Protein AF-A0A0R2AD74-F1 (afdb_monomer)

Secondary structure (DSSP, 8-state):
----TTTT---GGGGGGSEEE-TT-EEEE----SS-BTBEEEE--S-SEEE-TTSEEE--SS---HHHHHHHTT-HHHHHHHHHHHEE--SSSPEE-HHHHTT----PPPHHHHHHHHHHHHHHHHHHHHHHHHHHHHHHHHT-

Foldseek 3Di:
DDDDPVPPPDDPVQQVQWDKDAQQKKKWWQADDPQRHRTFIAGHNDGIDTHHNPIDIGHDPDDALSLQCRCVRGPCVQCVVLSVQQWDDDPGGIDGRVVRSVPDDHDDDDRVVSVVVSVVSVVVVVVVVVVVVVVVVVVVVVVD

Structure (mmCIF, N/CA/C/O backbone):
data_AF-A0A0R2AD74-F1
#
_entry.id   AF-A0A0R2AD74-F1
#
loop_
_atom_site.group_PDB
_atom_site.id
_atom_site.type_symbol
_atom_site.label_atom_id
_atom_site.label_alt_id
_atom_site.label_comp_id
_atom_site.label_asym_id
_atom_site.label_entity_id
_atom_site.label_seq_id
_atom_site.pdbx_PDB_ins_code
_atom_site.Cartn_x
_atom_site.Cartn_y
_atom_site.Cartn_z
_atom_site.occupancy
_atom_site.B_iso_or_equiv
_atom_site.auth_seq_id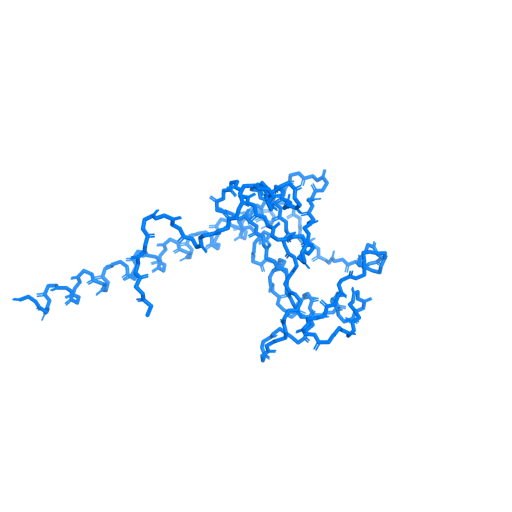
_atom_site.auth_comp_id
_atom_site.auth_asym_id
_atom_site.auth_atom_id
_atom_site.pdbx_PDB_model_num
ATOM 1 N N . MET A 1 1 ? -13.840 27.428 -6.090 1.00 56.94 1 MET A N 1
ATOM 2 C CA . MET A 1 1 ? -14.203 26.267 -6.936 1.00 56.94 1 MET A CA 1
ATOM 3 C C . MET A 1 1 ? -15.716 26.123 -6.890 1.00 56.94 1 MET A C 1
ATOM 5 O O . MET A 1 1 ? -16.250 26.169 -5.791 1.00 56.94 1 MET A O 1
ATOM 9 N N . ALA A 1 2 ? -16.394 26.015 -8.034 1.00 74.19 2 ALA A N 1
ATOM 10 C CA . ALA A 1 2 ? -17.835 25.756 -8.092 1.00 74.19 2 ALA A CA 1
ATOM 11 C C . ALA A 1 2 ? -18.065 24.275 -8.417 1.00 74.19 2 ALA A C 1
ATOM 13 O O . ALA A 1 2 ? -17.382 23.727 -9.283 1.00 74.19 2 ALA A O 1
ATOM 14 N N . TYR A 1 3 ? -18.984 23.634 -7.699 1.00 78.56 3 TYR A N 1
ATOM 15 C CA . TYR A 1 3 ? -19.402 22.265 -7.987 1.00 78.56 3 TYR A CA 1
ATOM 16 C C . TYR A 1 3 ? -20.122 22.215 -9.340 1.00 78.56 3 TYR A C 1
ATOM 18 O O . TYR A 1 3 ? -20.931 23.092 -9.641 1.00 78.56 3 TYR A O 1
ATOM 26 N N . LYS A 1 4 ? -19.817 21.194 -10.144 1.00 79.19 4 LYS A N 1
ATOM 27 C CA . LYS A 1 4 ? -20.398 20.961 -11.468 1.00 79.19 4 LYS A CA 1
ATOM 28 C C . LYS A 1 4 ? -20.828 19.508 -11.579 1.00 79.19 4 LYS A C 1
ATOM 30 O O . LYS A 1 4 ? -20.047 18.612 -11.261 1.00 79.19 4 LYS A O 1
ATOM 35 N N . THR A 1 5 ? -22.055 19.282 -12.032 1.00 80.00 5 THR A N 1
ATOM 36 C CA . THR A 1 5 ? -22.610 17.936 -12.220 1.00 80.00 5 THR A CA 1
ATOM 37 C C . THR A 1 5 ? -22.001 17.237 -13.433 1.00 80.00 5 THR A C 1
ATOM 39 O O . THR A 1 5 ? -21.885 16.017 -13.419 1.00 80.00 5 THR A O 1
ATOM 42 N N . GLU A 1 6 ? -21.530 17.989 -14.436 1.00 79.81 6 GLU A N 1
ATOM 43 C CA . GLU A 1 6 ? -20.828 17.451 -15.611 1.00 79.81 6 GLU A CA 1
ATOM 44 C C . GLU A 1 6 ? -19.407 16.909 -15.329 1.00 79.81 6 GLU A C 1
ATOM 46 O O . GLU A 1 6 ? -18.713 16.457 -16.239 1.00 79.81 6 GLU A O 1
ATOM 51 N N . GLY A 1 7 ? -18.951 16.941 -14.073 1.00 71.12 7 GLY A N 1
ATOM 52 C CA . GLY A 1 7 ? -17.617 16.486 -13.688 1.00 71.12 7 GLY A CA 1
ATOM 53 C C . GLY A 1 7 ? -16.512 17.479 -14.058 1.00 71.12 7 GLY A C 1
ATOM 54 O O . GLY A 1 7 ? -16.732 18.683 -14.184 1.00 71.12 7 GLY A O 1
ATOM 55 N N . ASN A 1 8 ? -15.279 16.985 -14.185 1.00 74.75 8 ASN A N 1
ATOM 56 C CA . ASN A 1 8 ? -14.097 17.817 -14.441 1.00 74.75 8 ASN A CA 1
ATOM 57 C C . ASN A 1 8 ? -13.825 18.078 -15.937 1.00 74.75 8 ASN A C 1
ATOM 59 O O . ASN A 1 8 ? -12.782 18.641 -16.263 1.00 74.75 8 ASN A O 1
ATOM 63 N N . GLY A 1 9 ? -14.724 17.663 -16.838 1.00 73.06 9 GLY A N 1
ATOM 64 C CA . GLY A 1 9 ? -14.568 17.848 -18.284 1.00 73.06 9 GLY A CA 1
ATOM 65 C C . GLY A 1 9 ? -13.536 16.928 -18.952 1.00 73.06 9 GLY A C 1
ATOM 66 O O . GLY A 1 9 ? -13.076 17.237 -20.051 1.00 73.06 9 GLY A O 1
ATOM 67 N N . ALA A 1 10 ? -13.140 15.818 -18.317 1.00 71.44 10 ALA A N 1
ATOM 68 C CA . ALA A 1 10 ? -12.284 14.819 -18.954 1.00 71.44 10 ALA A CA 1
ATOM 69 C C . ALA A 1 10 ? -13.014 14.130 -20.124 1.00 71.44 10 ALA A C 1
ATOM 71 O O . ALA A 1 10 ? -14.152 13.696 -19.990 1.00 71.44 10 ALA A O 1
ATOM 72 N N . SER A 1 11 ? -12.350 14.015 -21.278 1.00 76.62 11 SER A N 1
ATOM 73 C CA . SER A 1 11 ? -12.897 13.312 -22.447 1.00 76.62 11 SER A CA 1
ATOM 74 C C . SER A 1 11 ? -12.926 11.797 -22.221 1.00 76.62 11 SER A C 1
ATOM 76 O O . SER A 1 11 ? -11.926 11.237 -21.768 1.00 76.62 11 SER A O 1
ATOM 78 N N . ASP A 1 12 ? -13.984 11.112 -22.663 1.00 76.94 12 ASP A N 1
ATOM 79 C CA . ASP A 1 12 ? -14.070 9.639 -22.662 1.00 76.94 12 ASP A CA 1
ATOM 80 C C . ASP A 1 12 ? -12.886 8.970 -23.378 1.00 76.94 12 ASP A C 1
ATOM 82 O O . ASP A 1 12 ? -12.440 7.888 -22.999 1.00 76.94 12 ASP A O 1
ATOM 86 N N . LYS A 1 13 ? -12.291 9.650 -24.368 1.00 80.19 13 LYS A N 1
ATOM 87 C CA . LYS A 1 13 ? -11.097 9.177 -25.088 1.00 80.19 13 LYS A CA 1
ATOM 88 C C . LYS A 1 13 ? -9.840 9.094 -24.212 1.00 80.19 13 LYS A C 1
ATOM 90 O O . LYS A 1 13 ? -8.873 8.456 -24.614 1.00 80.19 13 LYS A O 1
ATOM 95 N N . SER A 1 14 ? -9.830 9.735 -23.041 1.00 74.06 14 SER A N 1
ATOM 96 C CA . SER A 1 14 ? -8.714 9.692 -22.085 1.00 74.06 14 SER A CA 1
ATOM 97 C C . SER A 1 14 ? -8.760 8.475 -21.154 1.00 74.06 14 SER A C 1
ATOM 99 O O . SER A 1 14 ? -7.724 8.079 -20.622 1.00 74.06 14 SER A O 1
ATOM 101 N N . VAL A 1 15 ? -9.932 7.847 -21.000 1.00 77.19 15 VAL A N 1
ATOM 102 C CA . VAL A 1 15 ? -10.172 6.721 -20.083 1.00 77.19 15 VAL A CA 1
ATOM 103 C C . VAL A 1 15 ? -9.390 5.449 -20.448 1.00 77.19 15 VAL A C 1
ATOM 105 O O . VAL A 1 15 ? -8.872 4.823 -19.525 1.00 77.19 15 VAL A O 1
ATOM 108 N N . PRO A 1 16 ? -9.199 5.062 -21.730 1.00 82.50 16 PRO A N 1
ATOM 109 C CA . PRO A 1 16 ? -8.473 3.834 -22.076 1.00 82.50 16 PRO A CA 1
ATOM 110 C C . PRO A 1 16 ? -7.023 3.768 -21.574 1.00 82.50 16 PRO A C 1
ATOM 112 O O . PRO A 1 16 ? -6.474 2.681 -21.432 1.00 82.50 16 PRO A O 1
ATOM 115 N N . GLY A 1 17 ? -6.396 4.917 -21.300 1.00 83.12 17 GLY A N 1
ATOM 116 C CA . GLY A 1 17 ? -5.045 4.978 -20.736 1.00 83.12 17 GLY A CA 1
ATOM 117 C C . GLY A 1 17 ? -4.987 4.731 -19.226 1.00 83.12 17 GLY A C 1
ATOM 118 O O . GLY A 1 17 ? -3.897 4.602 -18.674 1.00 83.12 17 GLY A O 1
ATOM 119 N N . TYR A 1 18 ? -6.127 4.695 -18.535 1.00 91.44 18 TYR A N 1
ATOM 120 C CA . TYR A 1 18 ? -6.180 4.528 -17.087 1.00 91.44 18 TYR A CA 1
ATOM 121 C C . TYR A 1 18 ? -6.114 3.056 -16.689 1.00 91.44 18 TYR A C 1
ATOM 123 O O . TYR A 1 18 ? -6.612 2.161 -17.368 1.00 91.44 18 TYR A O 1
ATOM 131 N N . LYS A 1 19 ? -5.506 2.811 -15.530 1.00 93.06 19 LYS A N 1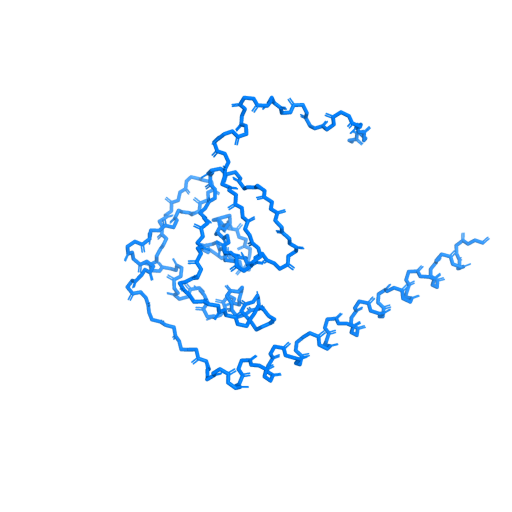
ATOM 132 C CA . LYS A 1 19 ? -5.430 1.484 -14.919 1.00 93.06 19 LYS A CA 1
ATOM 133 C C . LYS A 1 19 ? -6.716 1.231 -14.143 1.00 93.06 19 LYS A C 1
ATOM 135 O O . LYS A 1 19 ? -7.161 2.109 -13.408 1.00 93.06 19 LYS A O 1
ATOM 140 N N . VAL A 1 20 ? -7.284 0.035 -14.268 1.00 94.12 20 VAL A N 1
ATOM 141 C CA . VAL A 1 20 ? -8.420 -0.395 -13.442 1.00 94.12 20 VAL A CA 1
ATOM 142 C C . VAL A 1 20 ? -7.884 -0.980 -12.141 1.00 94.12 20 VAL A C 1
ATOM 144 O O . VAL A 1 20 ? -7.191 -1.997 -12.161 1.00 94.12 20 VAL A O 1
ATOM 147 N N . LEU A 1 21 ? -8.225 -0.348 -11.023 1.00 95.69 21 LEU A N 1
ATOM 148 C CA . LEU A 1 21 ? -7.943 -0.851 -9.686 1.00 95.69 21 LEU A CA 1
ATOM 149 C C . LEU A 1 21 ? -9.114 -1.670 -9.165 1.00 95.69 21 LEU A C 1
ATOM 151 O O . LEU A 1 21 ? -10.277 -1.310 -9.349 1.00 95.69 21 LEU A O 1
ATOM 155 N N . ARG A 1 22 ? -8.779 -2.751 -8.470 1.00 96.19 22 ARG A N 1
ATOM 156 C CA . ARG A 1 22 ? -9.695 -3.565 -7.674 1.00 96.19 22 ARG A CA 1
ATOM 157 C C . ARG A 1 22 ? -9.345 -3.442 -6.199 1.00 96.19 22 ARG A C 1
ATOM 159 O O . ARG A 1 22 ? -8.251 -2.995 -5.839 1.00 96.19 22 ARG A O 1
ATOM 166 N N . VAL A 1 23 ? -10.276 -3.836 -5.341 1.00 96.81 23 VAL A N 1
ATOM 167 C CA . VAL A 1 23 ? -10.020 -3.926 -3.900 1.00 96.81 23 VAL A CA 1
ATOM 168 C C . VAL A 1 23 ? -8.829 -4.857 -3.637 1.00 96.81 23 VAL A C 1
ATOM 170 O O . VAL A 1 23 ? -8.774 -5.967 -4.160 1.00 96.81 23 VAL A O 1
ATOM 173 N N . GLY A 1 24 ? -7.874 -4.393 -2.831 1.00 97.00 24 GL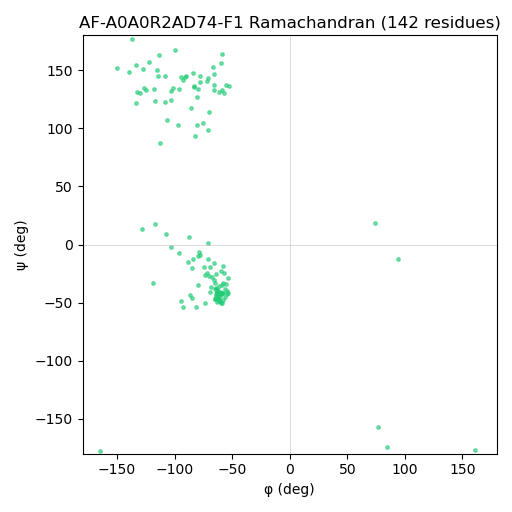Y A N 1
ATOM 174 C CA . GLY A 1 24 ? -6.623 -5.095 -2.528 1.00 97.00 24 GLY A CA 1
ATOM 175 C C . GLY A 1 24 ? -5.436 -4.711 -3.416 1.00 97.00 24 GLY A C 1
ATOM 176 O O . GLY A 1 24 ? -4.302 -5.030 -3.057 1.00 97.00 24 GLY A O 1
ATOM 177 N N . ASP A 1 25 ? -5.655 -3.996 -4.524 1.00 97.69 25 ASP A N 1
ATOM 178 C CA . ASP A 1 25 ? -4.552 -3.440 -5.311 1.00 97.69 25 ASP A CA 1
ATOM 179 C C . ASP A 1 25 ? -3.812 -2.348 -4.531 1.00 97.69 25 ASP A C 1
ATOM 181 O O . ASP A 1 25 ? -4.381 -1.657 -3.685 1.00 97.69 25 ASP A O 1
ATOM 185 N N . ILE A 1 26 ? -2.531 -2.173 -4.840 1.00 97.75 26 ILE A N 1
ATOM 186 C CA . ILE A 1 26 ? -1.641 -1.224 -4.179 1.00 97.75 26 ILE A CA 1
ATOM 187 C C . ILE A 1 26 ? -1.179 -0.182 -5.190 1.00 97.75 26 ILE A C 1
ATOM 189 O O . ILE A 1 26 ? -0.580 -0.501 -6.214 1.00 97.75 26 ILE A O 1
ATOM 193 N N . ALA A 1 27 ? -1.423 1.078 -4.873 1.00 97.44 27 ALA A N 1
ATOM 194 C CA . ALA A 1 27 ? -0.913 2.226 -5.595 1.00 97.44 27 ALA A CA 1
ATOM 195 C C . ALA A 1 27 ? 0.428 2.673 -5.016 1.00 97.44 27 ALA A C 1
ATOM 197 O O . ALA A 1 27 ? 0.610 2.656 -3.800 1.00 97.44 27 ALA A O 1
ATOM 198 N N . PHE A 1 28 ? 1.328 3.155 -5.863 1.00 97.75 28 PHE A N 1
ATOM 199 C CA . PHE A 1 28 ? 2.485 3.931 -5.442 1.00 97.75 28 PHE A CA 1
ATOM 200 C C . PHE A 1 28 ? 2.311 5.398 -5.835 1.00 97.75 28 PHE A C 1
ATOM 202 O O . PHE A 1 28 ? 2.156 5.728 -7.012 1.00 97.75 28 PHE A O 1
ATOM 209 N N . GLU A 1 29 ? 2.381 6.265 -4.829 1.00 95.12 29 GLU A N 1
ATOM 210 C CA . GLU A 1 29 ? 2.375 7.719 -4.948 1.00 95.12 29 GLU A CA 1
ATOM 211 C C . GLU A 1 29 ? 3.790 8.237 -4.675 1.00 95.12 29 GLU A C 1
ATOM 213 O O . GLU A 1 29 ? 4.262 8.217 -3.537 1.00 95.12 29 GLU A O 1
ATOM 218 N N . GLY A 1 30 ? 4.482 8.685 -5.722 1.00 95.75 30 GLY A N 1
ATOM 219 C CA . GLY A 1 30 ? 5.881 9.104 -5.645 1.00 95.75 30 GLY A CA 1
ATOM 220 C C . GLY A 1 30 ? 6.104 10.506 -5.069 1.00 95.75 30 GLY A C 1
ATOM 221 O O . GLY A 1 30 ? 7.258 10.907 -4.894 1.00 95.75 30 GLY A O 1
ATOM 222 N N . HIS A 1 31 ? 5.046 11.280 -4.803 1.00 95.00 31 HIS A N 1
ATOM 223 C CA . HIS A 1 31 ? 5.174 12.619 -4.230 1.00 95.00 31 HIS A CA 1
ATOM 224 C C . HIS A 1 31 ? 5.833 12.599 -2.847 1.00 95.00 31 HIS A C 1
ATOM 226 O O . HIS A 1 31 ? 5.419 11.875 -1.938 1.00 95.00 31 HIS A O 1
ATOM 232 N N . LYS A 1 32 ? 6.824 13.479 -2.677 1.00 92.81 32 LYS A N 1
ATOM 233 C CA . LYS A 1 32 ? 7.540 13.663 -1.415 1.00 92.81 32 LYS A CA 1
ATOM 234 C C . LYS A 1 32 ? 6.714 14.495 -0.439 1.00 92.81 32 LYS A C 1
ATOM 236 O O . LYS A 1 32 ? 6.119 15.504 -0.816 1.00 92.81 32 LYS A O 1
ATOM 241 N N . SER A 1 33 ? 6.735 14.115 0.831 1.00 93.62 33 SER A N 1
ATOM 242 C CA . SER A 1 33 ? 6.237 14.932 1.939 1.00 93.62 33 SER A CA 1
ATOM 243 C C . SER A 1 33 ? 7.208 14.873 3.121 1.00 93.62 33 SER A C 1
ATOM 245 O O . SER A 1 33 ? 8.205 14.152 3.077 1.00 93.62 33 SER A O 1
ATOM 247 N N . LYS A 1 34 ? 6.924 15.632 4.191 1.00 93.62 34 LYS A N 1
ATOM 248 C CA . LYS A 1 34 ? 7.699 15.551 5.444 1.00 93.62 34 LYS A CA 1
ATOM 249 C C . LYS A 1 34 ? 7.692 14.138 6.039 1.00 93.62 34 LYS A C 1
ATOM 251 O O . LYS A 1 34 ? 8.673 13.737 6.651 1.00 93.62 34 LYS A O 1
ATOM 256 N N . GLU A 1 35 ? 6.592 13.414 5.854 1.00 95.50 35 GLU A N 1
ATOM 257 C CA . GLU A 1 35 ? 6.416 12.047 6.344 1.00 95.50 35 GLU A CA 1
ATOM 258 C C . GLU A 1 35 ? 6.969 11.018 5.350 1.00 95.50 35 GLU A C 1
ATOM 260 O O . GLU A 1 35 ? 7.704 10.124 5.746 1.00 95.50 35 GLU A O 1
ATOM 265 N N . PHE A 1 36 ? 6.706 11.194 4.051 1.00 96.69 36 PHE A N 1
ATOM 266 C CA . PHE A 1 36 ? 7.035 10.224 3.004 1.00 96.69 36 PHE A CA 1
ATOM 267 C C . PHE A 1 36 ? 8.116 10.762 2.069 1.00 96.69 36 PHE A C 1
ATOM 269 O O . PHE A 1 36 ? 7.843 11.378 1.037 1.00 96.69 36 PHE A O 1
ATOM 276 N N . SER A 1 37 ? 9.375 10.538 2.437 1.00 94.06 37 SER A N 1
ATOM 277 C CA . SER A 1 37 ? 10.532 11.100 1.717 1.00 94.06 37 SER A CA 1
ATOM 278 C C . SER A 1 37 ? 10.802 10.458 0.345 1.00 94.06 37 SER A C 1
ATOM 280 O O . SER A 1 37 ? 11.355 11.110 -0.546 1.00 94.06 37 SER A O 1
ATOM 282 N N . PHE A 1 38 ? 10.366 9.208 0.151 1.00 96.50 38 PHE A N 1
ATOM 283 C CA . PHE A 1 38 ? 10.569 8.426 -1.078 1.00 96.50 38 PHE A CA 1
ATOM 284 C C . PHE A 1 38 ? 9.253 8.055 -1.783 1.00 96.50 38 PHE A C 1
ATOM 286 O O . PHE A 1 38 ? 9.233 7.192 -2.653 1.00 96.50 38 PHE A O 1
ATOM 293 N N . GLY A 1 39 ? 8.162 8.751 -1.456 1.00 96.88 39 GLY A N 1
ATOM 294 C CA . GLY A 1 39 ? 6.811 8.349 -1.847 1.00 96.88 39 GLY A CA 1
ATOM 295 C C . GLY A 1 39 ? 6.217 7.341 -0.865 1.00 96.88 39 GLY A C 1
ATOM 296 O O . GLY A 1 39 ? 6.796 7.078 0.187 1.00 96.88 39 GLY A O 1
ATOM 297 N N . ARG A 1 40 ? 5.038 6.808 -1.186 1.00 98.00 40 ARG A N 1
ATOM 298 C CA . ARG A 1 40 ? 4.290 5.893 -0.315 1.00 98.00 40 ARG A CA 1
ATOM 299 C C . ARG A 1 40 ? 3.447 4.907 -1.099 1.00 98.00 40 ARG A C 1
ATOM 301 O O . ARG A 1 40 ? 2.965 5.220 -2.188 1.00 98.00 40 ARG A O 1
ATOM 308 N N . PHE A 1 41 ? 3.216 3.747 -0.499 1.00 98.06 4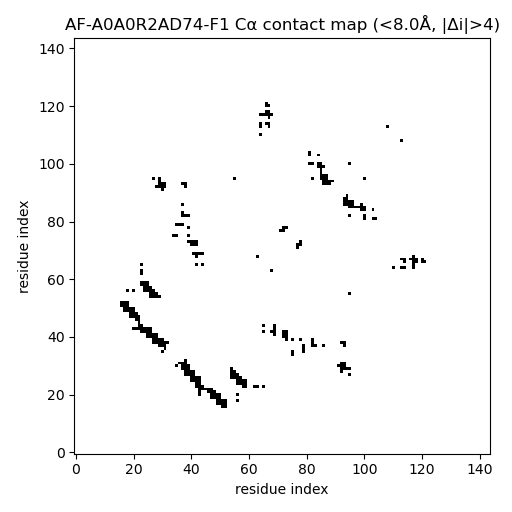1 PHE A N 1
ATOM 309 C CA . PHE A 1 41 ? 2.220 2.807 -0.985 1.00 98.06 41 PHE A CA 1
ATOM 310 C C . PHE A 1 41 ? 0.869 3.063 -0.321 1.00 98.06 41 PHE A C 1
ATOM 312 O O . PHE A 1 41 ? 0.797 3.413 0.857 1.00 98.06 41 PHE A O 1
ATOM 319 N N . VAL A 1 42 ? -0.208 2.882 -1.076 1.00 97.25 42 VAL A N 1
ATOM 320 C CA . VAL A 1 42 ? -1.583 2.979 -0.584 1.00 97.25 42 VAL A CA 1
ATOM 321 C C . VAL A 1 42 ? -2.350 1.777 -1.106 1.00 97.25 42 VAL A C 1
ATOM 323 O O . VAL A 1 42 ? -2.421 1.568 -2.314 1.00 97.25 42 VAL A O 1
ATOM 326 N N . LEU A 1 43 ? -2.908 0.979 -0.203 1.00 97.88 43 LEU A N 1
ATOM 327 C CA . LEU A 1 43 ? -3.776 -0.131 -0.577 1.00 97.88 43 LEU A CA 1
ATOM 328 C C . LEU A 1 43 ? -5.197 0.386 -0.810 1.00 97.88 43 LEU A C 1
ATOM 330 O O . LEU A 1 43 ? -5.716 1.162 -0.012 1.00 97.88 43 LEU A O 1
ATOM 334 N N . ASN A 1 44 ? -5.830 -0.071 -1.883 1.00 97.38 44 ASN A N 1
ATOM 335 C CA . ASN A 1 44 ? -7.217 0.232 -2.193 1.00 97.38 44 ASN A CA 1
ATOM 336 C C . ASN A 1 44 ? -8.167 -0.665 -1.383 1.00 97.38 44 ASN A C 1
ATOM 338 O O . ASN A 1 44 ? -8.362 -1.833 -1.722 1.00 97.38 44 ASN A O 1
ATOM 342 N N . ASP A 1 45 ? -8.765 -0.127 -0.322 1.00 96.31 45 ASP A N 1
ATOM 343 C CA . ASP A 1 45 ? -9.785 -0.800 0.494 1.00 96.31 45 ASP A CA 1
ATOM 344 C C . ASP A 1 45 ? -11.205 -0.241 0.277 1.00 96.31 45 ASP A C 1
ATOM 346 O O . ASP A 1 45 ? -12.127 -0.609 1.004 1.00 96.31 45 ASP A O 1
ATOM 350 N N . ILE A 1 46 ? -11.386 0.622 -0.731 1.00 94.31 46 ILE A N 1
ATOM 351 C CA . ILE A 1 46 ? -12.621 1.387 -0.952 1.00 94.31 46 ILE A CA 1
ATOM 352 C C . ILE A 1 46 ? -13.556 0.678 -1.936 1.00 94.31 46 ILE A C 1
ATOM 354 O O . ILE A 1 46 ? -14.751 0.551 -1.675 1.00 94.31 46 ILE A O 1
ATOM 358 N N . GLY A 1 47 ? -13.032 0.237 -3.080 1.00 95.56 47 GLY A N 1
ATOM 359 C CA . GLY A 1 47 ? -13.841 -0.316 -4.164 1.00 95.56 47 GLY A CA 1
ATOM 360 C C . GLY A 1 47 ? -13.111 -0.305 -5.499 1.00 95.56 47 GLY A C 1
ATOM 361 O O . GLY A 1 47 ? -11.952 0.095 -5.586 1.00 95.56 47 GLY A O 1
ATOM 362 N N . ASP A 1 48 ? -13.791 -0.734 -6.554 1.00 95.38 48 ASP A N 1
ATOM 363 C CA . ASP A 1 48 ? -13.233 -0.674 -7.903 1.00 95.38 48 ASP A CA 1
ATOM 364 C C . ASP A 1 48 ? -13.161 0.774 -8.404 1.00 95.38 48 ASP A C 1
ATOM 366 O O . ASP A 1 48 ? -14.041 1.591 -8.128 1.00 95.38 48 ASP A O 1
ATOM 370 N N . GLY A 1 49 ? -12.112 1.100 -9.158 1.00 92.19 49 GLY A N 1
ATOM 371 C CA . GLY A 1 49 ? -11.894 2.459 -9.644 1.00 92.19 49 GLY A CA 1
ATOM 372 C C . GLY A 1 49 ? -10.862 2.547 -10.758 1.00 92.19 49 GLY A C 1
ATOM 373 O O . GLY A 1 49 ? -10.311 1.541 -11.204 1.00 92.19 49 GLY A O 1
ATOM 374 N N . ILE A 1 50 ? -10.593 3.771 -11.209 1.00 92.00 50 ILE A N 1
ATOM 375 C CA . ILE A 1 50 ? -9.572 4.053 -12.220 1.00 92.00 50 ILE A CA 1
ATOM 376 C C . ILE A 1 50 ? -8.430 4.874 -11.629 1.00 92.00 50 ILE A C 1
ATOM 378 O O . ILE A 1 50 ? -8.632 5.745 -10.784 1.00 92.00 50 ILE A O 1
ATOM 382 N N . MET A 1 51 ? -7.220 4.611 -12.105 1.00 91.25 51 MET A N 1
ATOM 383 C CA . MET A 1 51 ? -6.001 5.290 -11.690 1.00 91.25 51 MET A CA 1
ATOM 384 C C . MET A 1 51 ? -5.267 5.845 -12.901 1.00 91.25 51 MET A C 1
ATOM 386 O O . MET A 1 51 ? -5.088 5.151 -13.904 1.00 91.25 51 MET A O 1
ATOM 390 N N . SER A 1 52 ? -4.812 7.095 -12.783 1.00 90.06 52 SER A N 1
ATOM 391 C CA . SER A 1 52 ? -3.982 7.726 -13.808 1.00 90.06 52 SER A CA 1
ATOM 392 C C . SER A 1 52 ? -2.776 6.839 -14.137 1.00 90.06 52 SER A C 1
ATOM 394 O O . SER A 1 52 ? -2.120 6.343 -13.213 1.00 90.06 52 SER A O 1
ATOM 396 N N . PRO A 1 53 ? -2.423 6.668 -15.424 1.00 88.00 53 PRO A N 1
ATOM 397 C CA . PRO A 1 53 ? -1.274 5.855 -15.815 1.00 88.00 53 PRO A CA 1
ATOM 398 C C . PRO A 1 53 ? 0.054 6.325 -15.210 1.00 88.00 53 PRO A C 1
ATOM 400 O O . PRO A 1 53 ? 0.989 5.526 -15.135 1.00 88.00 53 PRO A O 1
ATOM 403 N N . ARG A 1 54 ? 0.120 7.577 -14.734 1.00 87.12 54 ARG A N 1
ATOM 404 C CA . ARG A 1 54 ? 1.289 8.172 -14.075 1.00 87.12 54 ARG A CA 1
ATOM 405 C C . ARG A 1 54 ? 1.660 7.500 -12.746 1.00 87.12 54 ARG A C 1
ATOM 407 O O . ARG A 1 54 ? 2.821 7.553 -12.363 1.00 87.12 54 ARG A O 1
ATOM 414 N N . PHE A 1 55 ? 0.707 6.870 -12.060 1.00 92.06 55 PHE A N 1
ATOM 415 C CA . PHE A 1 55 ? 0.971 6.142 -10.816 1.00 92.06 55 PHE A CA 1
ATOM 416 C C . PHE A 1 55 ? 1.213 4.668 -11.086 1.00 92.06 55 PHE A C 1
ATOM 418 O O . PHE A 1 55 ? 0.562 4.076 -11.949 1.00 92.06 55 PHE A O 1
ATOM 425 N N . THR A 1 56 ? 2.106 4.041 -10.328 1.00 95.56 56 THR A N 1
ATOM 426 C CA . THR A 1 56 ? 2.291 2.589 -10.408 1.00 95.56 56 THR A CA 1
ATOM 427 C C . THR A 1 56 ? 1.191 1.888 -9.620 1.00 95.56 56 THR A C 1
ATOM 429 O O . THR A 1 56 ? 0.903 2.266 -8.489 1.00 95.56 56 THR A O 1
ATOM 432 N N . ALA A 1 57 ? 0.590 0.860 -10.217 1.00 96.19 57 ALA A N 1
ATOM 433 C CA . ALA A 1 57 ? -0.382 -0.011 -9.571 1.00 96.19 57 ALA A CA 1
ATOM 434 C C . ALA A 1 57 ? 0.180 -1.434 -9.538 1.00 96.19 57 ALA A C 1
ATOM 436 O O . ALA A 1 57 ? 0.705 -1.916 -10.543 1.00 96.19 57 ALA A O 1
ATOM 437 N N . LEU A 1 58 ? 0.078 -2.087 -8.388 1.00 96.75 58 LEU A N 1
ATOM 438 C CA . LEU A 1 58 ? 0.573 -3.430 -8.120 1.00 96.75 58 LEU A CA 1
ATOM 439 C C . LEU A 1 58 ? -0.582 -4.283 -7.611 1.00 96.75 58 LEU A C 1
ATOM 441 O O . LEU A 1 58 ? -1.304 -3.872 -6.705 1.00 96.75 58 LEU A O 1
ATOM 445 N N . ARG A 1 59 ? -0.730 -5.490 -8.155 1.00 95.88 59 ARG A N 1
ATOM 446 C CA . ARG A 1 59 ? -1.683 -6.476 -7.645 1.00 95.88 59 ARG A CA 1
ATOM 447 C C . ARG A 1 59 ? -0.939 -7.545 -6.846 1.00 95.88 59 ARG A C 1
ATOM 449 O O . ARG A 1 59 ? -0.031 -8.167 -7.402 1.00 95.88 59 ARG A O 1
ATOM 456 N N . PRO A 1 60 ? -1.303 -7.789 -5.575 1.00 93.94 60 PRO A N 1
ATOM 457 C CA . PRO A 1 60 ? -0.778 -8.926 -4.831 1.00 93.94 60 PRO A CA 1
ATOM 458 C C . PRO A 1 60 ? -1.036 -10.245 -5.573 1.00 93.94 60 PRO A C 1
ATOM 460 O O . PRO A 1 60 ? -2.126 -10.475 -6.088 1.00 93.94 60 PRO A O 1
ATOM 463 N N . LEU A 1 61 ? -0.040 -11.135 -5.602 1.00 91.31 61 LEU A N 1
ATOM 464 C CA . LEU A 1 61 ? -0.155 -12.442 -6.271 1.00 91.31 61 LEU A CA 1
ATOM 465 C C . LEU A 1 61 ? -1.113 -13.408 -5.559 1.00 91.31 61 LEU A C 1
ATOM 467 O O . LEU A 1 61 ? -1.544 -14.403 -6.134 1.00 91.31 61 LEU A O 1
ATOM 471 N N . LYS A 1 62 ? -1.398 -13.150 -4.284 1.00 90.75 62 LYS A N 1
ATOM 472 C CA . LYS A 1 62 ? -2.285 -13.947 -3.440 1.00 90.75 62 LYS A CA 1
ATOM 473 C C . LYS A 1 62 ? -3.221 -13.009 -2.700 1.00 90.75 62 LYS A C 1
ATOM 475 O O . LYS A 1 62 ? -2.856 -11.866 -2.433 1.00 90.75 62 LYS A O 1
ATOM 480 N N . ASN A 1 63 ? -4.383 -13.522 -2.314 1.00 89.00 63 ASN A N 1
ATOM 481 C CA . ASN A 1 63 ? -5.266 -12.802 -1.407 1.00 89.00 63 ASN A CA 1
ATOM 482 C C . ASN A 1 63 ? -4.532 -12.513 -0.096 1.00 89.00 63 ASN A C 1
ATOM 484 O O . ASN A 1 63 ? -3.899 -13.395 0.487 1.00 89.00 63 ASN A O 1
ATOM 488 N N . THR A 1 64 ? -4.629 -11.270 0.357 1.00 91.94 64 THR A N 1
ATOM 489 C CA . THR A 1 64 ? -4.005 -10.795 1.588 1.00 91.94 64 THR A CA 1
ATOM 490 C C . THR A 1 64 ? -5.060 -10.240 2.537 1.00 91.94 64 THR A C 1
ATOM 492 O O . THR A 1 64 ? -6.153 -9.843 2.126 1.00 91.94 64 THR A O 1
ATOM 495 N N . ASN A 1 65 ? -4.754 -10.202 3.836 1.00 96.94 65 ASN A N 1
ATOM 496 C CA . ASN A 1 65 ? -5.640 -9.560 4.801 1.00 96.94 65 ASN A CA 1
ATOM 497 C C . ASN A 1 65 ? -5.597 -8.034 4.612 1.00 96.94 65 ASN A C 1
ATOM 499 O O . ASN A 1 65 ? -4.695 -7.365 5.111 1.00 96.94 65 ASN A O 1
ATOM 503 N N . ILE A 1 66 ? -6.583 -7.485 3.902 1.00 97.38 66 ILE A N 1
ATOM 504 C CA . ILE A 1 66 ? -6.678 -6.052 3.580 1.00 97.38 66 ILE A CA 1
ATOM 505 C C . ILE A 1 66 ? -6.620 -5.168 4.831 1.00 97.38 6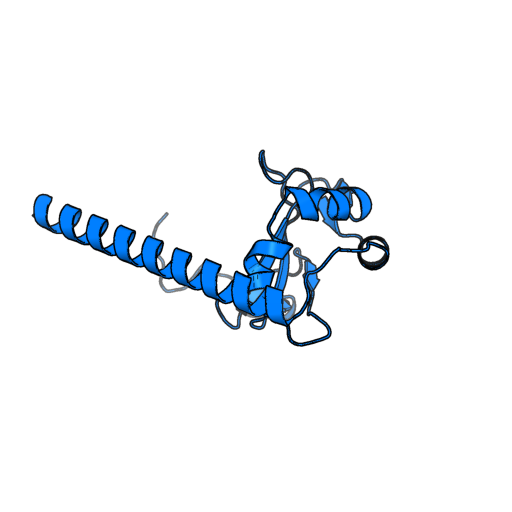6 ILE A C 1
ATOM 507 O O . ILE A 1 66 ? -5.955 -4.134 4.819 1.00 97.38 66 ILE A O 1
ATOM 511 N N . GLN A 1 67 ? -7.269 -5.581 5.924 1.00 97.81 67 GLN A N 1
ATOM 512 C CA . GLN A 1 67 ? -7.326 -4.781 7.153 1.00 97.81 67 GLN A CA 1
ATOM 513 C C . GLN A 1 67 ? -5.962 -4.664 7.837 1.00 97.81 67 GLN A C 1
ATOM 515 O O . GLN A 1 67 ? -5.701 -3.666 8.499 1.00 97.81 67 GLN A O 1
ATOM 520 N N . PHE A 1 68 ? -5.082 -5.649 7.653 1.00 98.38 68 PHE A N 1
ATOM 521 C CA . PHE A 1 68 ? -3.685 -5.568 8.067 1.00 98.38 68 PHE A CA 1
ATOM 522 C C . PHE A 1 68 ? -2.836 -4.807 7.041 1.00 98.38 68 PHE A C 1
ATOM 524 O O . PHE A 1 68 ? -2.155 -3.836 7.380 1.00 98.38 68 PHE A O 1
ATOM 531 N N . TRP A 1 69 ? -2.888 -5.228 5.774 1.00 98.06 69 TRP A N 1
ATOM 532 C CA . TRP A 1 69 ? -1.978 -4.740 4.740 1.00 98.06 69 TRP A CA 1
ATOM 533 C C . TRP A 1 69 ? -2.158 -3.262 4.421 1.00 98.06 69 TRP A C 1
ATOM 535 O O . TRP A 1 69 ? -1.156 -2.613 4.132 1.00 98.06 69 TRP A O 1
ATOM 545 N N . LYS A 1 70 ? -3.373 -2.703 4.544 1.00 97.75 70 LYS A N 1
ATOM 546 C CA . LYS A 1 70 ? -3.599 -1.267 4.318 1.00 97.75 70 LYS A CA 1
ATOM 547 C C . LYS A 1 70 ? -2.764 -0.381 5.241 1.00 97.75 70 LYS A C 1
ATOM 549 O O . LYS A 1 70 ? -2.281 0.659 4.813 1.00 97.75 70 LYS A O 1
ATOM 554 N N . TYR A 1 71 ? -2.537 -0.830 6.474 1.00 98.19 71 TYR A N 1
ATOM 555 C CA . TYR A 1 71 ? -1.679 -0.143 7.433 1.00 98.19 71 TYR A CA 1
ATOM 556 C C . TYR A 1 71 ? -0.219 -0.523 7.247 1.00 98.19 71 TYR A C 1
ATOM 558 O O . TYR A 1 71 ? 0.649 0.343 7.200 1.00 98.19 71 TYR A O 1
ATOM 566 N N . TYR A 1 72 ? 0.055 -1.817 7.102 1.00 98.00 72 TYR A N 1
ATOM 567 C CA . TYR A 1 72 ? 1.417 -2.327 7.054 1.00 98.00 72 TYR A CA 1
ATOM 568 C C . TYR A 1 72 ? 2.206 -1.814 5.838 1.00 98.00 72 TYR A C 1
ATOM 570 O O . TYR A 1 72 ? 3.347 -1.378 5.990 1.00 98.00 72 TYR A O 1
ATOM 578 N N . ILE A 1 73 ? 1.592 -1.783 4.648 1.00 97.38 73 ILE A N 1
ATOM 579 C CA . ILE A 1 73 ? 2.231 -1.249 3.435 1.00 97.38 73 ILE A CA 1
ATOM 580 C C . ILE A 1 73 ? 2.309 0.283 3.433 1.00 97.38 73 ILE A C 1
ATOM 582 O O . ILE A 1 73 ? 3.097 0.853 2.695 1.00 97.38 73 ILE A O 1
ATOM 586 N N . HIS A 1 74 ? 1.508 0.973 4.244 1.00 97.81 74 HIS A N 1
ATOM 587 C CA . HIS A 1 74 ? 1.566 2.432 4.346 1.00 97.81 74 HIS A CA 1
ATOM 588 C C . HIS A 1 74 ? 2.572 2.907 5.403 1.00 97.81 74 HIS A C 1
ATOM 590 O O . HIS A 1 74 ? 2.943 4.077 5.436 1.00 97.81 74 HIS A O 1
ATOM 596 N N . TYR A 1 75 ? 3.014 2.012 6.288 1.00 97.31 75 TYR A N 1
ATOM 597 C CA . TYR A 1 75 ? 3.803 2.376 7.454 1.00 97.31 75 TYR A CA 1
ATOM 598 C C . TYR A 1 75 ? 5.255 2.716 7.084 1.00 97.31 75 TYR A C 1
ATOM 600 O O . TYR A 1 75 ? 6.092 1.839 6.833 1.00 97.31 75 TYR A O 1
ATOM 608 N N . GLU A 1 76 ? 5.561 4.015 7.083 1.00 96.44 76 GLU A N 1
ATOM 609 C CA . GLU A 1 76 ? 6.843 4.570 6.630 1.00 96.44 76 GLU A CA 1
ATOM 610 C C . GLU A 1 76 ? 8.078 3.957 7.316 1.00 96.44 76 GLU A C 1
ATOM 612 O O . GLU A 1 76 ? 9.036 3.638 6.610 1.00 96.44 76 GLU A O 1
ATOM 617 N N . PRO A 1 77 ? 8.113 3.702 8.642 1.00 95.88 77 PRO A N 1
ATOM 618 C CA . PRO A 1 77 ? 9.293 3.106 9.278 1.00 95.88 77 PRO A CA 1
ATOM 619 C C . PRO A 1 77 ? 9.723 1.758 8.683 1.00 95.88 77 PRO A C 1
ATOM 621 O O . PRO A 1 77 ? 10.900 1.389 8.767 1.00 95.88 77 PRO A O 1
ATOM 624 N N . ILE A 1 78 ? 8.789 1.034 8.062 1.00 95.50 78 ILE A N 1
ATOM 625 C CA . ILE A 1 78 ? 9.066 -0.206 7.340 1.00 95.50 78 ILE A CA 1
ATOM 626 C C . ILE A 1 78 ? 9.312 0.095 5.856 1.00 95.50 78 ILE A C 1
ATOM 628 O O . ILE A 1 78 ? 10.368 -0.267 5.328 1.00 95.50 78 ILE A O 1
ATOM 632 N N . MET A 1 79 ? 8.383 0.787 5.187 1.00 97.62 79 MET A N 1
ATOM 633 C CA . MET A 1 79 ? 8.451 0.976 3.733 1.00 97.62 79 MET A CA 1
ATOM 634 C C . MET A 1 79 ? 9.562 1.907 3.265 1.00 97.62 79 MET A C 1
ATOM 636 O O . MET A 1 79 ? 10.090 1.696 2.176 1.00 97.62 79 MET A O 1
ATOM 640 N N . LYS A 1 80 ? 10.015 2.863 4.079 1.00 96.94 80 LYS A N 1
ATOM 641 C CA . LYS A 1 80 ? 11.129 3.746 3.715 1.00 96.94 80 LYS A CA 1
ATOM 642 C C . LYS A 1 80 ? 12.370 2.960 3.300 1.00 96.94 80 LYS A C 1
ATOM 644 O O . LYS A 1 80 ? 13.021 3.300 2.318 1.00 96.94 80 LYS A O 1
ATOM 649 N N . LYS A 1 81 ? 12.693 1.878 4.018 1.00 95.81 81 LYS A N 1
ATOM 650 C CA . LYS A 1 81 ? 13.866 1.031 3.727 1.00 95.81 81 LYS A CA 1
ATOM 651 C C . LYS A 1 81 ? 13.754 0.330 2.371 1.00 95.81 81 LYS A C 1
ATOM 653 O O . LYS A 1 81 ? 14.775 0.106 1.722 1.00 95.81 81 LYS A O 1
ATOM 658 N N . VAL A 1 82 ? 12.534 -0.025 1.976 1.00 97.56 82 VAL A N 1
ATOM 659 C CA . VAL A 1 82 ? 12.216 -0.629 0.678 1.00 97.56 82 VAL A CA 1
ATOM 660 C C . VAL A 1 82 ? 12.299 0.442 -0.408 1.00 97.56 82 VAL A C 1
ATOM 662 O O . VAL A 1 82 ? 13.007 0.265 -1.397 1.00 97.56 82 VAL A O 1
ATOM 665 N N . LEU A 1 83 ? 11.646 1.587 -0.200 1.00 97.62 83 LEU A N 1
ATOM 666 C CA . LEU A 1 83 ? 11.523 2.662 -1.186 1.00 97.62 83 LEU A CA 1
ATOM 667 C C . LEU A 1 83 ? 12.846 3.372 -1.476 1.00 97.62 83 LEU A C 1
ATOM 669 O O . LEU A 1 83 ? 13.132 3.651 -2.635 1.00 97.62 83 LEU A O 1
ATOM 673 N N . VAL A 1 84 ? 13.714 3.572 -0.480 1.00 96.94 84 VAL A N 1
ATOM 674 C CA . VAL A 1 84 ? 15.078 4.104 -0.696 1.00 96.94 84 VAL A CA 1
ATOM 675 C C . VAL A 1 84 ? 15.861 3.266 -1.713 1.00 96.94 84 VAL A C 1
ATOM 677 O O . VAL A 1 84 ? 16.664 3.807 -2.464 1.00 96.94 84 VAL A O 1
ATOM 680 N N . ARG A 1 85 ? 15.634 1.948 -1.742 1.00 97.50 85 ARG A N 1
ATOM 681 C CA . ARG A 1 85 ? 16.354 1.002 -2.611 1.00 97.50 85 ARG A CA 1
ATOM 682 C C . ARG A 1 85 ? 15.624 0.673 -3.905 1.00 97.50 85 ARG A C 1
ATOM 684 O O . ARG A 1 85 ? 16.184 -0.024 -4.736 1.00 97.50 85 ARG A O 1
ATOM 691 N N . SER A 1 86 ? 14.386 1.129 -4.055 1.00 98.00 86 SER A N 1
ATOM 692 C CA . SER A 1 86 ? 13.521 0.789 -5.188 1.00 98.00 86 SER A CA 1
ATOM 693 C C . SER A 1 86 ? 12.936 2.016 -5.871 1.00 98.00 86 SER A C 1
ATOM 695 O O . SER A 1 86 ? 12.015 1.888 -6.669 1.00 98.00 86 SER A O 1
ATOM 697 N N . THR A 1 87 ? 13.455 3.210 -5.584 1.00 97.50 87 THR A N 1
ATOM 698 C CA . THR A 1 87 ? 13.015 4.438 -6.243 1.00 97.50 87 THR A CA 1
ATOM 699 C C . THR A 1 87 ? 14.178 5.219 -6.828 1.00 97.50 87 THR A C 1
ATOM 701 O O . THR A 1 87 ? 15.305 5.173 -6.335 1.00 97.50 87 THR A O 1
ATOM 704 N N . LYS A 1 88 ? 13.888 5.955 -7.900 1.00 95.56 88 LYS A N 1
ATOM 705 C CA . LYS A 1 88 ? 14.788 6.932 -8.512 1.00 95.56 88 LYS A CA 1
ATOM 706 C C . LYS A 1 88 ? 14.187 8.323 -8.382 1.00 95.56 88 LYS A C 1
ATOM 708 O O . LYS A 1 88 ? 12.967 8.495 -8.343 1.00 95.56 88 LYS A O 1
ATOM 713 N N . LEU A 1 89 ? 15.058 9.322 -8.297 1.00 91.69 89 LEU A N 1
ATOM 714 C CA . LEU A 1 89 ? 14.638 10.712 -8.208 1.00 91.69 89 LEU A CA 1
ATOM 715 C C . LEU A 1 89 ? 14.043 11.146 -9.552 1.00 91.69 89 LEU A C 1
ATOM 717 O O . LEU A 1 89 ? 14.757 11.208 -10.547 1.00 91.69 89 LEU A O 1
ATOM 721 N N . GLY A 1 90 ? 12.747 11.446 -9.569 1.00 84.62 90 GLY A N 1
ATOM 722 C CA . GLY A 1 90 ? 12.090 12.106 -10.694 1.00 84.62 90 GLY A CA 1
ATOM 723 C C . GLY A 1 90 ? 11.909 13.602 -10.434 1.00 84.62 90 GLY A C 1
ATOM 724 O O . GLY A 1 90 ? 12.072 14.082 -9.309 1.00 84.62 90 GLY A O 1
ATOM 725 N N . THR A 1 91 ? 11.555 14.353 -11.478 1.00 79.94 91 THR A N 1
ATOM 726 C CA . THR A 1 91 ? 11.439 15.823 -11.424 1.00 79.94 91 THR A CA 1
ATOM 727 C C . THR A 1 91 ? 10.335 16.304 -10.474 1.00 79.94 91 THR A C 1
ATOM 729 O O . THR A 1 91 ? 10.515 17.300 -9.786 1.00 79.94 91 THR A O 1
ATOM 732 N N . MET A 1 92 ? 9.202 15.592 -10.416 1.00 83.00 92 MET A N 1
ATOM 733 C CA . MET A 1 92 ? 8.027 15.964 -9.599 1.00 83.00 92 MET A CA 1
ATOM 734 C C . MET A 1 92 ? 7.668 14.916 -8.538 1.00 83.00 92 MET A C 1
ATOM 736 O O . MET A 1 92 ? 7.193 15.251 -7.456 1.00 83.00 92 MET A O 1
ATOM 740 N N . MET A 1 93 ? 7.892 13.642 -8.849 1.00 91.19 93 MET A N 1
ATOM 741 C CA . MET A 1 93 ? 7.615 12.492 -7.994 1.00 91.19 93 MET A CA 1
ATOM 742 C C . MET A 1 93 ? 8.770 11.506 -8.144 1.00 91.19 93 MET A C 1
ATOM 744 O O . MET A 1 93 ? 9.373 11.444 -9.214 1.00 91.19 93 MET A O 1
ATOM 748 N N . ASN A 1 94 ? 9.093 10.756 -7.094 1.00 94.69 94 ASN A N 1
ATOM 749 C CA . ASN A 1 94 ? 10.006 9.631 -7.251 1.00 94.69 94 ASN A CA 1
ATOM 750 C C . ASN A 1 94 ? 9.356 8.568 -8.135 1.00 94.69 94 ASN A C 1
ATOM 752 O O . ASN A 1 94 ? 8.142 8.370 -8.091 1.00 94.69 94 ASN A O 1
ATOM 756 N N . GLU A 1 95 ? 10.172 7.875 -8.911 1.00 95.44 95 GLU A N 1
ATOM 757 C CA . GLU A 1 95 ? 9.722 6.795 -9.779 1.00 95.44 95 GLU A CA 1
ATOM 758 C C . GLU A 1 95 ? 10.069 5.456 -9.145 1.00 95.44 95 GLU A C 1
ATOM 760 O O . GLU A 1 95 ? 11.195 5.259 -8.686 1.00 95.44 95 GLU A O 1
ATOM 765 N N . LEU A 1 96 ? 9.103 4.539 -9.110 1.00 97.31 96 LEU A N 1
ATOM 766 C CA . LEU A 1 96 ? 9.304 3.192 -8.586 1.00 97.31 96 LEU A CA 1
ATOM 767 C C . LEU A 1 96 ? 9.983 2.313 -9.639 1.00 97.31 96 LEU A C 1
ATOM 769 O O . LEU A 1 96 ? 9.485 2.165 -10.753 1.00 97.31 96 LEU A O 1
ATOM 773 N N . VAL A 1 97 ? 11.088 1.685 -9.259 1.00 97.69 97 VAL A N 1
ATOM 774 C CA . VAL A 1 97 ? 11.828 0.718 -10.067 1.00 97.69 97 VAL A CA 1
ATOM 775 C C . VAL A 1 97 ? 11.392 -0.681 -9.647 1.00 97.69 97 VAL A C 1
ATOM 777 O O . VAL A 1 97 ? 11.793 -1.181 -8.596 1.00 97.69 97 VAL A O 1
ATOM 780 N N . LEU A 1 98 ? 10.544 -1.310 -10.464 1.00 96.88 98 LEU A N 1
ATOM 781 C CA . LEU A 1 98 ? 9.926 -2.603 -10.143 1.00 96.88 98 LEU A CA 1
ATOM 782 C C . LEU A 1 98 ? 10.953 -3.716 -9.917 1.00 96.88 98 LEU A C 1
ATOM 784 O O . LEU A 1 98 ? 10.835 -4.459 -8.946 1.00 96.88 98 LEU A O 1
ATOM 788 N N . ASP A 1 99 ? 11.989 -3.786 -10.751 1.00 97.88 99 ASP A N 1
ATOM 789 C CA . ASP A 1 99 ? 13.033 -4.806 -10.619 1.00 97.88 99 ASP A CA 1
ATOM 790 C C . ASP A 1 99 ? 13.767 -4.709 -9.282 1.00 97.88 99 ASP A C 1
ATOM 792 O O . ASP A 1 99 ? 14.131 -5.723 -8.692 1.00 97.88 99 ASP A O 1
ATOM 796 N N . ASP A 1 100 ? 13.978 -3.493 -8.780 1.00 98.12 100 ASP A N 1
ATOM 797 C CA . ASP A 1 100 ? 14.636 -3.291 -7.495 1.00 98.12 100 ASP A CA 1
ATOM 798 C C . ASP A 1 100 ? 13.673 -3.519 -6.333 1.00 98.12 100 ASP A C 1
ATOM 800 O O . ASP A 1 100 ? 14.080 -4.096 -5.324 1.00 98.12 100 ASP A O 1
ATOM 804 N N . LEU A 1 101 ? 12.393 -3.160 -6.487 1.00 97.69 101 LEU A N 1
ATOM 805 C CA . LEU A 1 101 ? 11.339 -3.483 -5.525 1.00 97.69 101 LEU A CA 1
ATOM 806 C C . LEU A 1 101 ? 11.227 -4.995 -5.306 1.00 97.69 101 LEU A C 1
ATOM 808 O O . LEU A 1 101 ? 11.207 -5.442 -4.162 1.00 97.69 101 LEU A O 1
ATOM 812 N N . PHE A 1 102 ? 11.185 -5.785 -6.381 1.00 95.56 102 PHE A N 1
ATOM 813 C CA . PHE A 1 102 ? 11.000 -7.236 -6.296 1.00 95.56 102 PHE A CA 1
ATOM 814 C C . PHE A 1 102 ? 12.216 -7.988 -5.740 1.00 95.56 102 PHE A C 1
ATOM 816 O O . PHE A 1 102 ? 12.086 -9.144 -5.348 1.00 95.56 102 PHE A O 1
ATOM 823 N N . LYS A 1 103 ? 13.379 -7.332 -5.635 1.00 97.25 103 LYS A N 1
ATOM 824 C CA . LYS A 1 103 ? 14.551 -7.852 -4.910 1.00 97.25 103 LYS A CA 1
ATOM 825 C C . LYS A 1 103 ? 14.503 -7.562 -3.406 1.00 97.25 103 LYS A C 1
ATOM 827 O O . LYS A 1 103 ? 15.327 -8.094 -2.663 1.00 97.25 103 LYS A O 1
ATOM 832 N N . GLN A 1 104 ? 13.605 -6.687 -2.944 1.00 96.81 104 GLN A N 1
ATOM 833 C CA . GLN A 1 104 ? 13.513 -6.348 -1.526 1.00 96.81 104 GLN A CA 1
ATOM 834 C C . GLN A 1 104 ? 12.793 -7.449 -0.746 1.00 96.81 104 GLN A C 1
ATOM 836 O O . GLN A 1 104 ? 11.830 -8.046 -1.219 1.00 96.81 104 GLN A O 1
ATOM 841 N N . ASN A 1 105 ? 13.228 -7.660 0.495 1.00 93.69 105 ASN A N 1
ATOM 842 C CA . ASN A 1 105 ? 12.582 -8.574 1.431 1.00 93.69 105 ASN A CA 1
ATOM 843 C C . ASN A 1 105 ? 11.861 -7.795 2.530 1.00 93.69 105 ASN A C 1
ATOM 845 O O . ASN A 1 105 ? 12.338 -6.755 2.991 1.00 93.69 105 ASN A O 1
ATOM 849 N N . LEU A 1 106 ? 10.729 -8.336 2.972 1.00 93.88 106 LEU A N 1
ATOM 850 C CA . LEU A 1 106 ? 9.878 -7.738 3.989 1.00 93.88 106 LEU A CA 1
ATOM 851 C C . LEU A 1 106 ? 9.546 -8.772 5.065 1.00 93.88 106 LEU A C 1
ATOM 853 O O . LEU A 1 106 ? 9.130 -9.885 4.754 1.00 93.88 106 LEU A O 1
ATOM 857 N N . LEU A 1 107 ? 9.728 -8.403 6.333 1.00 94.75 107 LEU A N 1
ATOM 858 C CA . LEU A 1 107 ? 9.396 -9.270 7.463 1.00 94.75 107 LEU A CA 1
ATOM 859 C C . LEU A 1 107 ? 7.905 -9.178 7.771 1.00 94.75 107 LEU A C 1
ATOM 861 O O . LEU A 1 107 ? 7.470 -8.296 8.510 1.00 94.75 107 LEU A O 1
ATOM 865 N N . VAL A 1 108 ? 7.129 -10.090 7.198 1.00 95.19 108 VAL A N 1
ATOM 866 C CA . VAL A 1 108 ? 5.676 -10.125 7.366 1.00 95.19 108 VAL A CA 1
ATOM 867 C C . VAL A 1 108 ? 5.302 -11.112 8.484 1.00 95.19 108 VAL A C 1
ATOM 869 O O . VAL A 1 108 ? 5.816 -12.232 8.479 1.00 95.19 108 VAL A O 1
ATOM 872 N N . PRO A 1 109 ? 4.406 -10.742 9.421 1.00 96.06 109 PRO A N 1
ATOM 873 C CA . PRO A 1 109 ? 3.870 -11.669 10.418 1.00 96.06 109 PRO A CA 1
ATOM 874 C C . PRO A 1 109 ? 3.154 -12.868 9.790 1.00 96.06 109 PRO A C 1
ATOM 876 O O . PRO A 1 109 ? 2.740 -12.830 8.626 1.00 96.06 109 PRO A O 1
ATOM 879 N N . SER A 1 110 ? 2.930 -13.915 10.580 1.00 97.31 110 SER A N 1
ATOM 880 C CA . SER A 1 110 ? 2.126 -15.061 10.143 1.00 97.31 110 SER A CA 1
ATOM 881 C C . SER A 1 110 ? 0.694 -14.642 9.781 1.00 97.31 110 SER A C 1
ATOM 883 O O . SER A 1 110 ? 0.179 -13.644 10.285 1.00 97.31 110 SER A O 1
ATOM 885 N N . ASN A 1 111 ? 0.006 -15.415 8.936 1.00 96.94 111 ASN A N 1
ATOM 886 C CA . ASN A 1 111 ? -1.373 -15.093 8.535 1.00 96.94 111 ASN A CA 1
ATOM 887 C C . ASN A 1 111 ? -2.317 -14.945 9.743 1.00 96.94 111 ASN A C 1
ATOM 889 O O . ASN A 1 111 ? -3.133 -14.028 9.772 1.00 96.94 111 ASN A O 1
ATOM 893 N N . LEU A 1 112 ? -2.149 -15.784 10.771 1.00 98.12 112 LEU A N 1
ATOM 894 C CA . LEU A 1 112 ? -2.935 -15.708 12.005 1.00 98.12 112 LEU A CA 1
ATOM 895 C C . LEU A 1 112 ? -2.699 -14.391 12.763 1.00 98.12 112 LEU A C 1
ATOM 897 O O . LEU A 1 112 ? -3.631 -13.803 13.312 1.00 98.12 112 LEU A O 1
ATOM 901 N N . GLU A 1 113 ? -1.458 -13.906 12.806 1.00 98.38 113 GLU A N 1
ATOM 902 C CA . GLU A 1 113 ? -1.150 -12.603 13.403 1.00 98.38 113 GLU A CA 1
ATOM 903 C C . GLU A 1 113 ? -1.712 -11.460 12.562 1.00 98.38 113 GLU A C 1
ATOM 905 O O . GLU A 1 113 ? -2.290 -10.531 13.122 1.00 98.38 113 GLU A O 1
ATOM 910 N N . GLN A 1 114 ? -1.613 -11.542 11.231 1.00 98.25 114 GLN A N 1
ATOM 911 C CA . GLN A 1 114 ? -2.213 -10.555 10.331 1.00 98.25 114 GLN A CA 1
ATOM 912 C C . GLN A 1 114 ? -3.729 -10.449 10.553 1.00 98.25 114 GLN A C 1
ATOM 914 O O . GLN A 1 114 ? -4.261 -9.344 10.606 1.00 98.25 114 GLN A O 1
ATOM 919 N N . GLU A 1 115 ? -4.431 -11.569 10.747 1.00 98.38 115 GLU A N 1
ATOM 920 C CA . GLU A 1 115 ? -5.861 -11.579 11.076 1.00 98.38 115 GLU A CA 1
ATOM 921 C C . GLU A 1 115 ? -6.165 -10.876 12.397 1.00 98.38 115 GLU A C 1
ATOM 923 O O . GLU A 1 115 ? -7.033 -10.000 12.444 1.00 98.38 115 GLU A O 1
ATOM 928 N N . LYS A 1 116 ? -5.423 -11.207 13.460 1.00 98.56 116 LYS A N 1
ATOM 929 C CA . LYS A 1 116 ? -5.604 -10.596 14.784 1.00 98.56 116 LYS A CA 1
ATOM 930 C C . LYS A 1 116 ? -5.315 -9.095 14.765 1.00 98.56 116 LYS A C 1
ATOM 932 O O . LYS A 1 116 ? -6.116 -8.309 15.271 1.00 98.56 116 LYS A O 1
ATOM 937 N N . ILE A 1 117 ? -4.198 -8.691 14.157 1.00 98.56 117 ILE A N 1
ATOM 938 C CA . ILE A 1 117 ? -3.795 -7.284 14.043 1.00 98.56 117 ILE A CA 1
ATOM 939 C C . ILE A 1 117 ? -4.800 -6.520 13.174 1.00 98.56 117 ILE A C 1
ATOM 941 O O . ILE A 1 117 ? -5.272 -5.458 13.573 1.00 98.56 117 ILE A O 1
ATOM 945 N N . GLY A 1 118 ? -5.185 -7.071 12.020 1.00 98.38 118 GLY A N 1
ATOM 946 C CA . GLY A 1 118 ? -6.163 -6.457 11.124 1.00 98.38 118 GLY A CA 1
ATOM 947 C C . GLY A 1 118 ? -7.531 -6.269 11.786 1.00 98.38 118 GLY A C 1
ATOM 948 O O . GLY A 1 118 ? -8.140 -5.207 11.658 1.00 98.38 118 GLY A O 1
ATOM 949 N N . ALA A 1 119 ? -8.002 -7.256 12.554 1.00 98.50 119 ALA A N 1
ATOM 950 C CA . ALA A 1 119 ? -9.246 -7.144 13.315 1.00 98.50 119 ALA A CA 1
ATOM 951 C C . ALA A 1 119 ? -9.176 -6.046 14.391 1.00 98.50 119 ALA A C 1
ATOM 953 O O . ALA A 1 119 ? -10.128 -5.276 14.548 1.00 98.50 119 ALA A O 1
ATOM 954 N N . LEU A 1 120 ? -8.047 -5.940 15.101 1.00 98.69 120 LEU A N 1
ATOM 955 C CA . LEU A 1 120 ? -7.821 -4.887 16.091 1.00 98.69 120 LEU A CA 1
ATOM 956 C C . LEU A 1 120 ? -7.828 -3.494 15.447 1.00 98.69 120 LEU A C 1
ATOM 958 O O . LEU A 1 120 ? -8.553 -2.616 15.914 1.00 98.69 120 LEU A O 1
ATOM 962 N N . LEU A 1 121 ? -7.076 -3.300 14.360 1.00 98.38 121 LEU A N 1
ATOM 963 C CA . LEU A 1 121 ? -7.004 -2.022 13.644 1.00 98.38 121 LEU A CA 1
ATOM 964 C C . LEU A 1 121 ? -8.374 -1.612 13.094 1.00 98.38 121 LEU A C 1
ATOM 966 O O . LEU A 1 121 ? -8.805 -0.480 13.295 1.00 98.38 121 LEU A O 1
ATOM 970 N N . LYS A 1 122 ? -9.130 -2.558 12.520 1.00 98.00 122 LYS A N 1
ATOM 971 C CA . LYS A 1 122 ? -10.515 -2.313 12.093 1.00 98.00 122 LYS A CA 1
ATOM 972 C C . LYS A 1 122 ? -11.409 -1.871 13.255 1.00 98.00 122 LYS A C 1
ATOM 974 O O . LYS A 1 122 ? -12.237 -0.977 13.089 1.00 98.00 122 LYS A O 1
ATOM 979 N N . LYS A 1 123 ? -11.276 -2.481 14.438 1.00 98.50 123 LYS A N 1
ATOM 980 C CA . LYS A 1 123 ? -12.043 -2.073 15.627 1.00 98.50 123 LYS A CA 1
ATOM 981 C C . LYS A 1 123 ? -11.698 -0.642 16.048 1.00 98.50 123 LYS A C 1
ATOM 983 O O . LYS A 1 123 ? -12.605 0.119 16.378 1.00 98.50 123 LYS A O 1
ATOM 988 N N . ILE A 1 124 ? -10.418 -0.274 16.008 1.00 98.50 124 ILE A N 1
ATOM 989 C CA . ILE A 1 124 ? -9.954 1.089 16.298 1.00 98.50 124 ILE A CA 1
ATOM 990 C C . ILE A 1 124 ? -10.561 2.085 15.299 1.00 98.50 124 ILE A C 1
ATOM 992 O O . ILE A 1 124 ? -11.138 3.083 15.732 1.00 98.50 124 ILE A O 1
ATOM 996 N N . ASP A 1 125 ? -10.538 1.781 13.998 1.00 97.62 125 ASP A N 1
ATOM 997 C CA . ASP A 1 125 ? -11.149 2.624 12.957 1.00 97.62 125 ASP A CA 1
ATOM 998 C C . ASP A 1 125 ? -12.633 2.881 13.218 1.00 97.62 125 ASP A C 1
ATOM 1000 O O . ASP A 1 125 ? -13.103 4.016 13.132 1.00 97.62 125 ASP A O 1
ATOM 1004 N N . LEU A 1 126 ? -13.379 1.832 13.576 1.00 97.94 126 LEU A N 1
ATOM 1005 C CA . LEU A 1 126 ? -14.806 1.940 13.877 1.00 97.94 126 LEU A CA 1
ATOM 1006 C C . LEU A 1 126 ? -15.067 2.833 15.095 1.00 97.94 126 LEU A C 1
ATOM 1008 O O . LEU A 1 126 ? -15.997 3.640 15.067 1.00 97.94 126 LEU A O 1
ATOM 1012 N N . ILE A 1 127 ? -14.241 2.727 16.139 1.00 98.44 127 ILE A N 1
ATOM 1013 C CA . ILE A 1 127 ? -14.341 3.580 17.332 1.00 98.44 127 ILE A CA 1
ATOM 1014 C C . ILE A 1 127 ? -14.053 5.042 16.968 1.00 98.44 127 ILE A C 1
ATOM 1016 O O . ILE A 1 127 ? -14.832 5.926 17.331 1.00 98.44 127 ILE A O 1
ATOM 1020 N N . ILE A 1 128 ? -12.981 5.307 16.212 1.00 97.88 128 ILE A N 1
ATOM 1021 C CA . ILE A 1 128 ? -12.629 6.660 15.755 1.00 97.88 128 ILE A CA 1
ATOM 1022 C C . ILE A 1 128 ? -13.767 7.249 14.916 1.00 97.88 128 ILE A C 1
ATOM 1024 O O . ILE A 1 128 ? -14.232 8.356 15.198 1.00 97.88 128 ILE A O 1
ATOM 1028 N N . ALA A 1 129 ? -14.260 6.500 13.927 1.00 96.50 129 ALA A N 1
ATOM 1029 C CA . ALA A 1 129 ? -15.341 6.938 13.052 1.00 96.50 129 ALA A CA 1
ATOM 1030 C 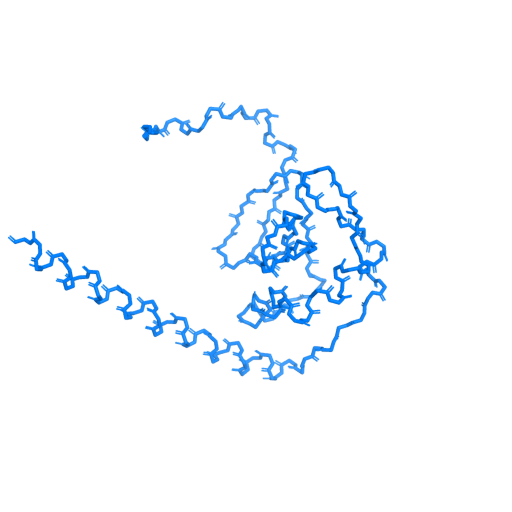C . ALA A 1 129 ? -16.634 7.222 13.832 1.00 96.50 129 ALA A C 1
ATOM 1032 O O . ALA A 1 129 ? -17.298 8.226 13.573 1.00 96.50 129 ALA A O 1
ATOM 1033 N N . SER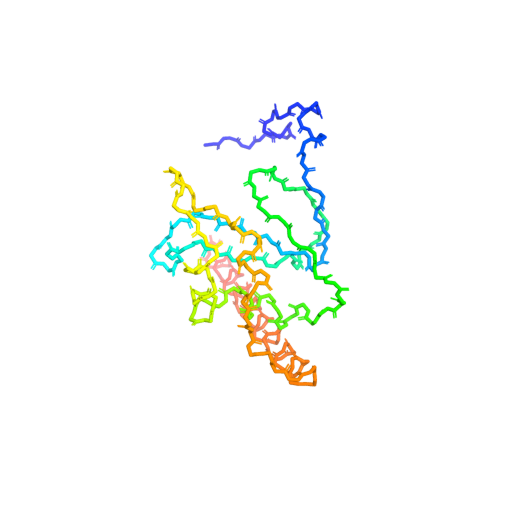 A 1 130 ? -16.975 6.374 14.809 1.00 97.38 130 SER A N 1
ATOM 1034 C CA . SER A 1 130 ? -18.127 6.572 15.696 1.00 97.38 130 SER A CA 1
ATOM 1035 C C . SER A 1 130 ? -17.997 7.866 16.505 1.00 97.38 130 SER A C 1
ATOM 1037 O O . SER A 1 130 ? -18.902 8.702 16.498 1.00 97.38 130 SER A O 1
ATOM 1039 N N . ASN A 1 131 ? -16.841 8.088 17.136 1.00 96.56 131 ASN A N 1
ATOM 1040 C CA . ASN A 1 131 ? -16.592 9.282 17.946 1.00 96.56 131 ASN A CA 1
ATOM 1041 C C . ASN A 1 131 ? -16.632 10.570 17.110 1.00 96.56 131 ASN A C 1
ATOM 1043 O O . ASN A 1 131 ? -17.232 11.560 17.528 1.00 96.56 131 ASN A O 1
ATOM 1047 N N . GLN A 1 132 ? -16.055 10.559 15.906 1.00 95.44 132 GLN A N 1
ATOM 1048 C CA . GLN A 1 132 ? -16.113 11.699 14.986 1.00 95.44 132 GLN A CA 1
ATOM 1049 C C . GLN A 1 132 ? -17.547 12.015 14.544 1.00 95.44 132 GLN A C 1
ATOM 1051 O O . GLN A 1 132 ? -17.911 13.186 14.423 1.00 95.44 132 GLN A O 1
ATOM 1056 N N . ARG A 1 133 ? -18.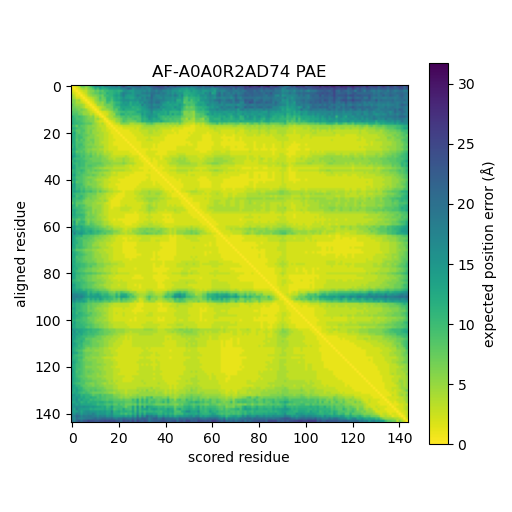376 10.987 14.313 1.00 94.31 133 ARG A N 1
ATOM 1057 C CA . ARG A 1 133 ? -19.792 11.164 13.965 1.00 94.31 133 ARG A CA 1
ATOM 1058 C C . ARG A 1 133 ? -20.554 11.827 15.112 1.00 94.31 133 ARG A C 1
ATOM 1060 O O . ARG A 1 133 ? -21.232 12.824 14.880 1.00 94.31 133 ARG A O 1
ATOM 1067 N N . ASN A 1 134 ? -20.351 11.355 16.341 1.00 92.50 134 ASN A N 1
ATOM 1068 C CA . ASN A 1 134 ? -20.971 11.934 17.534 1.00 92.50 134 ASN A CA 1
ATOM 1069 C C . ASN A 1 134 ? -20.568 13.404 17.740 1.00 92.50 134 ASN A C 1
ATOM 1071 O O . ASN A 1 134 ? -21.430 14.248 17.969 1.00 92.50 134 ASN A O 1
ATOM 1075 N N . GLN A 1 135 ? -19.285 13.747 17.577 1.00 92.25 135 GLN A N 1
ATOM 1076 C CA . GLN A 1 135 ? -18.829 15.142 17.675 1.00 92.25 135 GLN A CA 1
ATOM 1077 C C . GLN A 1 135 ? -19.481 16.056 16.630 1.00 92.25 135 GLN A C 1
ATOM 1079 O O . GLN A 1 135 ? -19.835 17.191 16.946 1.00 92.25 135 GLN A O 1
ATOM 1084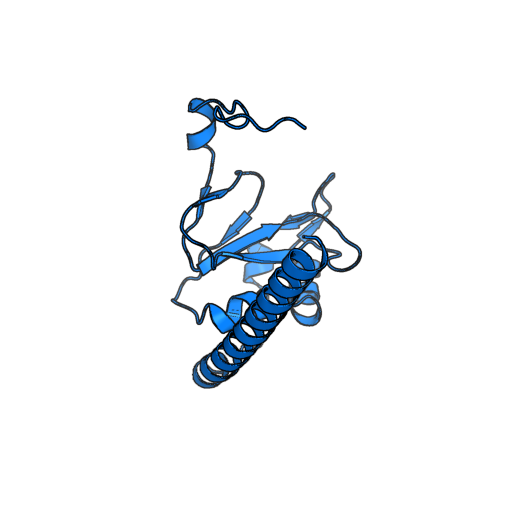 N N . LYS A 1 136 ? -19.637 15.586 15.385 1.00 92.00 136 LYS A N 1
ATOM 1085 C CA . LYS A 1 136 ? -20.307 16.358 14.326 1.00 92.00 136 LYS A CA 1
ATOM 1086 C C . LYS A 1 136 ? -21.774 16.609 14.661 1.00 92.00 136 LYS A C 1
ATOM 1088 O O . LYS A 1 136 ? -22.229 17.736 14.515 1.00 92.00 136 LYS A O 1
ATOM 1093 N N . VAL A 1 137 ? -22.477 15.585 15.145 1.00 91.94 137 VAL A N 1
ATOM 1094 C CA . VAL A 1 137 ? -23.881 15.694 15.562 1.00 91.94 137 VAL A CA 1
ATOM 1095 C C . VAL A 1 137 ? -24.033 16.736 16.673 1.00 91.94 137 VAL A C 1
ATOM 1097 O O . VAL A 1 137 ? -24.818 17.665 16.519 1.00 91.94 137 VAL A O 1
ATOM 1100 N N . VAL A 1 138 ? -23.224 16.659 17.735 1.00 90.38 138 VAL A N 1
ATOM 1101 C CA . VAL A 1 138 ? -23.261 17.634 18.843 1.00 90.38 138 VAL A CA 1
ATOM 1102 C C . VAL A 1 138 ? -22.983 19.061 18.357 1.00 90.38 138 VAL A C 1
ATOM 1104 O O . VAL A 1 138 ? -23.669 19.993 18.764 1.00 90.38 138 VAL A O 1
ATOM 1107 N N . LYS A 1 139 ? -22.015 19.251 17.449 1.00 90.06 139 LYS A N 1
ATOM 1108 C CA . LYS A 1 139 ? -21.738 20.573 16.868 1.00 90.06 139 LYS A CA 1
ATOM 1109 C C . LYS A 1 139 ? -22.929 21.127 16.089 1.00 90.06 139 LYS A C 1
ATOM 1111 O O . LYS A 1 139 ? -23.218 22.305 16.243 1.00 90.06 139 LYS A O 1
ATOM 1116 N N . ILE A 1 140 ? -23.613 20.309 15.287 1.00 89.62 140 ILE A N 1
ATOM 1117 C CA . ILE A 1 140 ? -24.802 20.739 14.532 1.00 89.62 140 ILE A CA 1
ATOM 1118 C C . ILE A 1 140 ? -25.917 21.173 15.488 1.00 89.62 140 ILE A C 1
ATOM 1120 O O . ILE A 1 140 ? -26.463 22.258 15.310 1.00 89.62 140 ILE A O 1
ATOM 1124 N N . TYR A 1 141 ? -26.193 20.382 16.531 1.00 83.69 141 TYR A N 1
ATOM 1125 C CA . TYR A 1 141 ? -27.184 20.740 17.552 1.00 83.69 141 TYR A CA 1
ATOM 1126 C C . TYR A 1 141 ? -26.855 22.059 18.258 1.00 83.69 141 TYR A C 1
ATOM 1128 O O . TYR A 1 141 ? -27.744 22.872 18.446 1.00 83.69 141 TYR A O 1
ATOM 1136 N N . ASN A 1 142 ? -25.587 22.304 18.597 1.00 80.31 142 ASN A N 1
ATOM 1137 C CA . ASN A 1 142 ? -25.173 23.542 19.269 1.00 80.31 142 ASN A CA 1
ATOM 1138 C C . ASN A 1 142 ? -25.067 24.760 18.328 1.00 80.31 142 ASN A C 1
ATOM 1140 O O . ASN A 1 142 ? -24.815 25.865 18.801 1.00 80.31 142 ASN A O 1
ATOM 1144 N N . SER A 1 143 ? -25.171 24.555 17.011 1.00 78.25 143 SER A N 1
ATOM 1145 C CA . SER A 1 143 ? -25.125 25.620 15.993 1.00 78.25 143 SER A CA 1
ATOM 1146 C C . SER A 1 143 ? -26.512 25.974 15.443 1.00 78.25 143 SER A C 1
ATOM 1148 O O . SER A 1 143 ? -26.599 26.829 14.563 1.00 78.25 143 SER A O 1
ATOM 1150 N N . SER A 1 144 ? -27.553 25.270 15.899 1.00 59.56 144 SER A N 1
ATOM 1151 C CA . SER A 1 144 ? -28.964 25.471 15.538 1.00 59.56 144 SER A CA 1
ATOM 1152 C C . SER A 1 144 ? -29.688 26.188 16.670 1.00 59.56 144 SER A C 1
ATOM 1154 O O . SER A 1 144 ? -30.624 26.951 16.357 1.00 59.56 144 SER A O 1
#

Organism: NCBI:txid1423813

Solvent-accessible surface area (backbone atoms only — not comparable to full-atom values): 8495 Å² total; per-residue (Å²): 138,80,92,57,93,82,59,92,72,77,58,77,86,60,51,82,64,38,43,80,43,44,62,62,24,31,37,41,47,24,53,63,45,99,82,31,76,58,20,47,43,45,50,33,84,84,50,74,48,77,40,62,64,88,45,53,75,46,72,66,95,59,95,69,62,55,62,28,46,43,52,61,55,45,36,50,93,61,41,48,70,48,31,68,65,15,45,46,90,46,97,80,32,33,41,78,37,63,77,43,44,74,70,56,85,78,94,72,74,55,72,70,52,37,52,55,51,11,52,51,49,50,51,50,50,53,52,53,52,51,52,53,50,51,53,52,52,54,51,53,63,78,73,109

InterPro domains:
  IPR000055 Type I restriction modification DNA specificity domain [PF01420] (37-136)
  IPR044946 Type I restriction modification DNA specificity domain superfamily [G3DSA:3.90.220.20] (3-143)

Sequence (144 aa):
MAYKTEGNGASDKSVPGYKVLRVGDIAFEGHKSKEFSFGRFVLNDIGDGIMSPRFTALRPLKNTNIQFWKYYIHYEPIMKKVLVRSTKLGTMMNELVLDDLFKQNLLVPSNLEQEKIGALLKKIDLIIASNQRNQKVVKIYNSS

Nearest PDB structures (foldseek):
  7bto-assembly1_I  TM=6.780E-01  e=2.534E-03  Escherichia coli
  2y7h-assembly1_A  TM=5.608E-01  e=9.489E-03  Escherichia coli
  5ybb-assembly1_G  TM=6.397E-01  e=3.133E-02  Caldanaerobacter subterraneus subsp. tengcongensis MB4
  8w2p-assembly1_C  TM=5.701E-01  e=3.012E-01  Geobacillus stearothermophilus

Mean predicted aligned error: 5.59 Å

Radius of gyration: 18.64 Å; Cα contacts (8 Å, |Δi|>4): 176; chains: 1; bounding box: 45×42×44 Å

pLDDT: mean 92.52, std 7.99, range [56.94, 98.69]